Protein AF-A0A8T3QD05-F1 (afdb_monomer)

Secondary structure (DSSP, 8-state):
-HHHHHHHHHHHHHHHHHHHTT---SSPPSEEEE----EETTEE-HHHHHHHHHHHHHHHTTS-S-EEEE--PPTT-SS-HHHHHHHHHHHTT--GGGEEEE----SHHHHHHHHHHHHHHTT---EEEE-----

Radius of gyration: 17.83 Å; Cα contacts (8 Å, |Δi|>4): 206; chains: 1; bounding box: 34×34×64 Å

pLDDT: mean 82.35, std 14.17, range [36.88, 97.56]

Mean predicted aligned error: 9.8 Å

Sequence (135 aa):
MSALVVVVALGYTTFRIWQEGRQDDPRPADAIVVLGAAQYDGRPSRLFGARLDHAIALFRAGRAPRLIVTGGKAVGDRTTEADAARGYLNDHGIGDRDILSEDISRTTQESVRAVAAVMDAHGLRSALFVSDRPH

Structure (mmCIF, N/CA/C/O backbone):
data_AF-A0A8T3QD05-F1
#
_entry.id   AF-A0A8T3QD05-F1
#
loop_
_atom_site.group_PDB
_atom_site.id
_atom_site.type_symbol
_atom_site.label_atom_id
_atom_site.label_alt_id
_atom_site.label_comp_id
_atom_site.label_asym_id
_atom_site.label_entity_id
_atom_site.label_seq_id
_atom_site.pdbx_PDB_ins_code
_atom_site.Cartn_x
_atom_site.Cartn_y
_atom_site.Cartn_z
_atom_site.occupancy
_atom_site.B_iso_or_equiv
_atom_site.auth_seq_id
_atom_site.auth_comp_id
_atom_site.auth_asym_id
_atom_site.auth_atom_id
_atom_site.pdbx_PDB_model_num
ATOM 1 N N . MET A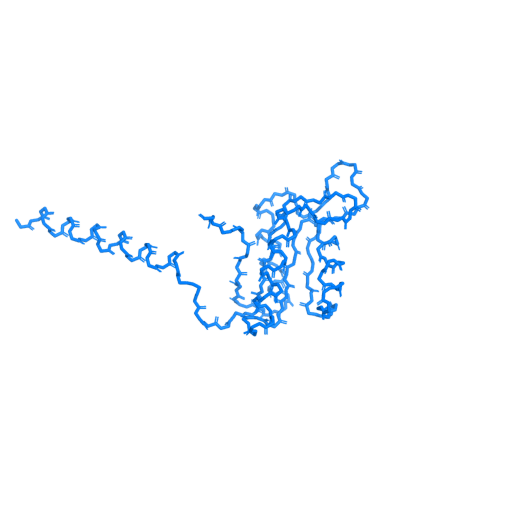 1 1 ? 19.915 -10.076 45.151 1.00 58.03 1 MET A N 1
ATOM 2 C CA . MET A 1 1 ? 18.607 -9.464 44.820 1.00 58.03 1 MET A CA 1
ATOM 3 C C . MET A 1 1 ? 18.613 -8.775 43.452 1.00 58.03 1 MET A C 1
ATOM 5 O O . MET A 1 1 ? 17.631 -8.886 42.737 1.00 58.03 1 MET A O 1
ATOM 9 N N . SER A 1 2 ? 19.720 -8.152 43.033 1.00 72.69 2 SER A N 1
ATOM 10 C CA . SER A 1 2 ? 19.814 -7.371 41.786 1.00 72.69 2 SER A CA 1
ATOM 11 C C . SER A 1 2 ? 19.763 -8.195 40.488 1.00 72.69 2 SER A C 1
ATOM 13 O O . SER A 1 2 ? 19.099 -7.793 39.542 1.00 72.69 2 SER A O 1
ATOM 15 N N . ALA A 1 3 ? 20.398 -9.373 40.442 1.00 72.00 3 ALA A N 1
ATOM 16 C CA . ALA A 1 3 ? 20.432 -10.196 39.225 1.00 72.00 3 ALA A CA 1
ATOM 17 C C . ALA A 1 3 ? 19.054 -10.773 38.845 1.00 72.00 3 ALA A C 1
ATOM 19 O O . ALA A 1 3 ? 18.693 -10.790 37.674 1.00 72.00 3 ALA A O 1
ATOM 20 N N . LEU A 1 4 ? 18.250 -11.179 39.835 1.00 77.81 4 LEU A N 1
ATOM 21 C CA . LEU A 1 4 ? 16.909 -11.727 39.606 1.00 77.81 4 LEU A CA 1
ATOM 22 C C . LEU A 1 4 ? 15.955 -10.670 39.029 1.00 77.81 4 LEU A C 1
ATOM 24 O O . LEU A 1 4 ? 15.202 -10.961 38.108 1.00 77.81 4 LEU A O 1
ATOM 28 N N . VAL A 1 5 ? 16.032 -9.432 39.527 1.00 78.69 5 VAL A N 1
ATOM 29 C CA . VAL A 1 5 ? 15.221 -8.311 39.027 1.00 78.69 5 VAL A CA 1
ATOM 30 C C . VAL A 1 5 ? 15.573 -7.987 37.575 1.00 78.69 5 VAL A C 1
ATOM 32 O O . VAL A 1 5 ? 14.675 -7.754 36.775 1.00 78.69 5 VAL A O 1
ATOM 35 N N . VAL A 1 6 ? 16.859 -8.041 37.209 1.00 78.50 6 VAL A N 1
ATOM 36 C CA . VAL A 1 6 ? 17.306 -7.820 35.824 1.00 78.50 6 VAL A CA 1
ATOM 37 C C . VAL A 1 6 ? 16.814 -8.932 34.896 1.00 78.50 6 VAL A C 1
ATOM 39 O O . VAL A 1 6 ? 16.296 -8.633 33.827 1.00 78.50 6 VAL A O 1
ATOM 42 N N . VAL A 1 7 ? 16.899 -10.202 35.303 1.00 81.88 7 VAL A N 1
ATOM 43 C CA . VAL A 1 7 ? 16.408 -11.335 34.495 1.00 81.88 7 VAL A CA 1
ATOM 44 C C . VAL A 1 7 ? 14.892 -11.266 34.296 1.00 81.88 7 VAL A C 1
ATOM 46 O O . VAL A 1 7 ? 14.412 -11.467 33.183 1.00 81.88 7 VAL A O 1
ATOM 49 N N . VAL A 1 8 ? 14.136 -10.923 35.342 1.00 82.44 8 VAL A N 1
ATOM 50 C CA . VAL A 1 8 ? 12.678 -10.749 35.251 1.00 82.44 8 VAL A CA 1
ATOM 51 C C . VAL A 1 8 ? 12.321 -9.541 34.386 1.00 82.44 8 VAL A C 1
ATOM 53 O O . VAL A 1 8 ? 11.418 -9.643 33.563 1.00 82.44 8 VAL A O 1
ATOM 56 N N . ALA A 1 9 ? 13.045 -8.426 34.509 1.00 79.12 9 ALA A N 1
ATOM 57 C CA . ALA A 1 9 ? 12.828 -7.247 33.676 1.00 79.12 9 ALA A CA 1
ATOM 58 C C . ALA A 1 9 ? 13.131 -7.529 32.197 1.00 79.12 9 ALA A C 1
ATOM 60 O O . ALA A 1 9 ? 12.327 -7.172 31.345 1.00 79.12 9 ALA A O 1
ATOM 61 N N . LEU A 1 10 ? 14.236 -8.220 31.892 1.00 82.69 10 LEU A N 1
ATOM 62 C CA . LEU A 1 10 ? 14.594 -8.619 30.527 1.00 82.69 10 LEU A CA 1
ATOM 63 C C . LEU A 1 10 ? 13.609 -9.643 29.952 1.00 82.69 10 LEU A C 1
ATOM 65 O O . LEU A 1 10 ? 13.235 -9.552 28.785 1.00 82.69 10 LEU A O 1
ATOM 69 N N . GLY A 1 11 ? 13.148 -10.596 30.765 1.00 79.94 11 GLY A N 1
ATOM 70 C CA . GLY A 1 11 ? 12.101 -11.539 30.377 1.00 79.94 11 GLY A CA 1
ATOM 71 C C . GLY A 1 11 ? 10.775 -10.832 30.102 1.00 79.94 11 GLY A C 1
ATOM 72 O O . GLY A 1 11 ? 10.132 -11.109 29.095 1.00 79.94 11 GLY A O 1
ATOM 73 N N . TYR A 1 12 ? 10.402 -9.863 30.939 1.00 80.69 12 TYR A N 1
ATOM 74 C CA . TYR A 1 12 ? 9.187 -9.067 30.782 1.00 80.69 12 TYR A CA 1
ATOM 75 C C . TYR A 1 12 ? 9.240 -8.155 29.552 1.00 80.69 12 TYR A C 1
ATOM 77 O O . TYR A 1 12 ? 8.268 -8.107 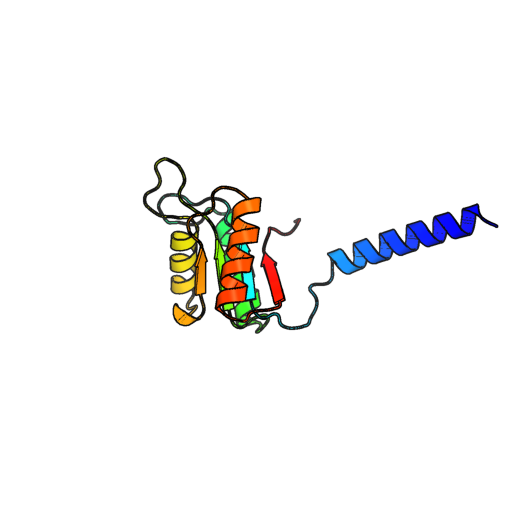28.807 1.00 80.69 12 TYR A O 1
ATOM 85 N N . THR A 1 13 ? 10.358 -7.472 29.286 1.00 75.75 13 THR A N 1
ATOM 86 C CA . THR A 1 13 ? 10.504 -6.635 28.082 1.00 75.75 13 THR A CA 1
ATOM 87 C C . THR A 1 13 ? 10.546 -7.480 26.815 1.00 75.75 13 THR A C 1
ATOM 89 O O . THR A 1 13 ? 9.878 -7.138 25.845 1.00 75.75 13 THR A O 1
ATOM 92 N N . THR A 1 14 ? 11.238 -8.622 26.831 1.00 67.12 14 THR A N 1
ATOM 93 C CA . THR A 1 14 ? 11.238 -9.575 25.707 1.00 67.12 14 THR A CA 1
ATOM 94 C C . THR A 1 14 ? 9.834 -10.122 25.457 1.00 67.12 14 THR A C 1
ATOM 96 O O . THR A 1 14 ? 9.386 -10.174 24.315 1.00 67.12 14 THR A O 1
ATOM 99 N N . PHE A 1 15 ? 9.103 -10.470 26.519 1.00 72.12 15 PHE A N 1
ATOM 100 C CA . PHE A 1 15 ? 7.721 -10.937 26.434 1.00 72.12 15 PHE A CA 1
ATOM 101 C C . PHE A 1 15 ? 6.773 -9.844 25.923 1.00 72.12 15 PHE A C 1
ATOM 103 O O . PHE A 1 15 ? 5.946 -10.115 25.060 1.00 72.12 15 PHE A O 1
ATOM 110 N N . ARG A 1 16 ? 6.936 -8.597 26.383 1.00 64.00 16 ARG A N 1
ATOM 111 C CA . ARG A 1 16 ? 6.198 -7.415 25.908 1.00 64.00 16 ARG A CA 1
ATOM 112 C C . ARG A 1 16 ? 6.438 -7.147 24.427 1.00 64.00 16 ARG A C 1
ATOM 114 O O . ARG A 1 16 ? 5.477 -6.973 23.693 1.00 64.00 16 ARG A O 1
ATOM 121 N N . ILE A 1 17 ? 7.692 -7.179 23.980 1.00 65.50 17 ILE A N 1
ATOM 122 C CA . ILE A 1 17 ? 8.059 -6.986 22.570 1.00 65.50 17 ILE A CA 1
ATOM 123 C C . ILE A 1 17 ? 7.506 -8.128 21.710 1.00 65.50 17 ILE A C 1
ATOM 125 O O . ILE A 1 17 ? 6.955 -7.888 20.639 1.00 65.50 17 ILE A O 1
ATOM 129 N N . TRP A 1 18 ? 7.598 -9.372 22.185 1.00 60.59 18 TRP A N 1
ATOM 130 C CA . TRP A 1 18 ? 7.033 -10.528 21.488 1.00 60.59 18 TRP A CA 1
ATOM 131 C C . TRP A 1 18 ? 5.500 -10.476 21.412 1.00 60.59 18 TRP A C 1
ATOM 133 O O . TRP A 1 18 ? 4.916 -10.912 20.421 1.00 60.59 18 TRP A O 1
ATOM 143 N N . GLN A 1 19 ? 4.848 -9.921 22.434 1.00 49.94 19 GLN A N 1
ATOM 144 C CA . GLN A 1 19 ? 3.402 -9.728 22.475 1.00 49.94 19 GLN A CA 1
ATOM 145 C C . GLN A 1 19 ? 2.953 -8.562 21.578 1.00 49.94 19 GLN A C 1
ATOM 147 O O . GLN A 1 19 ? 1.968 -8.701 20.859 1.00 49.94 19 GLN A O 1
ATOM 152 N N . GLU A 1 20 ? 3.685 -7.446 21.567 1.00 50.56 20 GLU A N 1
ATOM 153 C CA . GLU A 1 20 ? 3.398 -6.264 20.740 1.00 50.56 20 GLU A CA 1
ATOM 154 C C . GLU A 1 20 ? 3.685 -6.515 19.254 1.00 50.56 20 GLU A C 1
ATOM 156 O O . GLU A 1 20 ? 2.890 -6.123 18.408 1.00 50.56 20 GLU A O 1
ATOM 161 N N . GLY A 1 21 ? 4.732 -7.276 18.915 1.00 46.44 21 GLY A N 1
ATOM 162 C CA . GLY A 1 21 ? 5.005 -7.705 17.536 1.00 46.44 21 GLY A CA 1
ATOM 163 C C . GLY A 1 21 ? 3.990 -8.708 16.964 1.00 46.44 21 GLY A C 1
ATOM 164 O O . GLY A 1 21 ? 4.070 -9.051 15.787 1.00 46.44 21 GLY A O 1
ATOM 165 N N . ARG A 1 22 ? 3.049 -9.200 17.785 1.00 49.34 22 ARG A N 1
ATOM 166 C CA . ARG A 1 22 ? 1.978 -10.141 17.402 1.00 49.34 22 ARG A CA 1
ATOM 167 C C . ARG A 1 22 ? 0.573 -9.549 17.499 1.00 49.34 22 ARG A C 1
ATOM 169 O O . ARG A 1 22 ? -0.384 -10.238 17.152 1.00 49.34 22 ARG A O 1
ATOM 176 N N . GLN A 1 23 ? 0.428 -8.319 17.984 1.00 43.44 23 GLN A N 1
ATOM 177 C CA . GLN A 1 23 ? -0.865 -7.655 18.071 1.00 43.44 23 GLN A CA 1
ATOM 178 C C . GLN A 1 23 ? -0.965 -6.632 16.947 1.00 43.44 23 GLN A C 1
ATOM 180 O O . GLN A 1 23 ? -0.462 -5.518 17.057 1.00 43.44 23 GLN A O 1
ATOM 185 N N . ASP A 1 24 ? -1.654 -7.017 15.871 1.00 54.06 24 ASP A N 1
ATOM 186 C CA . ASP A 1 24 ? -2.329 -6.041 15.022 1.00 54.06 24 ASP A CA 1
ATOM 187 C C . ASP A 1 24 ? -3.209 -5.196 15.957 1.00 54.06 24 ASP A C 1
ATOM 189 O O . ASP A 1 24 ? -4.204 -5.706 16.476 1.00 54.06 24 ASP A O 1
ATOM 193 N N . ASP A 1 25 ? -2.811 -3.954 16.255 1.00 54.75 25 ASP A N 1
ATOM 194 C CA . ASP A 1 25 ? -3.582 -3.040 17.105 1.00 54.75 25 ASP A CA 1
ATOM 195 C C . ASP A 1 25 ? -5.030 -3.038 16.599 1.00 54.75 25 ASP A C 1
ATOM 197 O O . ASP A 1 25 ? -5.247 -2.598 15.473 1.00 54.75 25 ASP A O 1
ATOM 201 N N . PRO A 1 26 ? -6.028 -3.536 17.355 1.00 58.59 26 PRO A N 1
ATOM 202 C CA . PRO A 1 26 ? -7.390 -3.749 16.868 1.00 58.59 26 PRO A CA 1
ATOM 203 C C . PRO A 1 26 ? -8.134 -2.441 16.586 1.00 58.59 26 PRO A C 1
ATOM 205 O O . PRO A 1 26 ? -9.292 -2.467 16.168 1.00 58.59 26 PRO A O 1
ATOM 208 N N . ARG A 1 27 ? -7.497 -1.282 16.754 1.00 70.88 27 ARG A N 1
ATOM 209 C CA . ARG A 1 27 ? -8.065 0.004 16.360 1.00 70.88 27 ARG A CA 1
ATOM 210 C C . ARG A 1 27 ? -7.960 0.209 14.844 1.00 70.88 27 ARG A C 1
ATOM 212 O O . ARG A 1 27 ? -6.942 -0.151 14.256 1.00 70.88 27 ARG A O 1
ATOM 219 N N . PRO A 1 28 ? -9.009 0.736 14.192 1.00 83.50 28 PRO A N 1
ATOM 220 C CA . PRO A 1 28 ? -8.906 1.193 12.813 1.00 83.50 28 PRO A CA 1
ATOM 221 C C . PRO A 1 28 ? -7.836 2.283 12.686 1.00 83.50 28 PRO A C 1
ATOM 223 O O . PRO A 1 28 ? -7.709 3.127 13.574 1.00 83.50 28 PRO A O 1
ATOM 226 N N . ALA A 1 29 ? -7.090 2.260 11.587 1.00 92.25 29 ALA A N 1
ATOM 227 C CA . ALA A 1 29 ? -6.190 3.330 11.179 1.00 92.25 29 ALA A CA 1
ATOM 228 C C . ALA A 1 29 ? -6.831 4.177 10.072 1.00 92.25 29 ALA A C 1
ATOM 230 O O . ALA A 1 29 ? -7.855 3.806 9.496 1.00 92.25 29 ALA A O 1
ATOM 231 N N . ASP A 1 30 ? -6.205 5.299 9.733 1.00 95.69 30 ASP A N 1
ATOM 232 C CA . ASP A 1 30 ? -6.674 6.164 8.648 1.00 95.69 30 ASP A CA 1
ATOM 233 C C . ASP A 1 30 ? -6.283 5.615 7.264 1.00 95.69 30 ASP A C 1
ATOM 235 O O . ASP A 1 30 ? -6.980 5.866 6.279 1.00 95.69 30 ASP A O 1
ATOM 239 N N . ALA A 1 31 ? -5.200 4.832 7.184 1.00 95.75 31 ALA A N 1
ATOM 240 C CA . ALA A 1 31 ? -4.740 4.193 5.952 1.00 95.75 31 ALA A CA 1
ATOM 241 C C . ALA A 1 31 ? -4.105 2.810 6.164 1.00 95.75 31 ALA A C 1
ATOM 243 O O . ALA A 1 31 ? -3.524 2.516 7.207 1.00 95.75 31 ALA A O 1
ATOM 244 N N . ILE A 1 32 ? -4.157 1.976 5.127 1.00 95.19 32 ILE A N 1
ATOM 245 C CA . ILE A 1 32 ? -3.309 0.792 4.958 1.00 95.19 32 ILE A CA 1
ATOM 246 C C . ILE A 1 32 ? -2.232 1.142 3.930 1.00 95.19 32 ILE A C 1
ATOM 248 O O . ILE A 1 32 ? -2.553 1.466 2.790 1.00 95.19 32 ILE A O 1
ATOM 252 N N . VAL A 1 33 ? -0.964 1.087 4.325 1.00 93.62 33 VAL A N 1
ATOM 253 C CA . VAL A 1 33 ? 0.185 1.397 3.468 1.00 93.62 33 VAL A CA 1
ATOM 254 C C . VAL A 1 33 ? 0.804 0.096 2.980 1.00 93.62 33 VAL A C 1
ATOM 256 O O . VAL A 1 33 ? 1.323 -0.689 3.775 1.00 93.62 33 VAL A O 1
ATOM 259 N N . VAL A 1 34 ? 0.782 -0.124 1.671 1.00 91.88 34 VAL A N 1
ATOM 260 C CA . VAL A 1 34 ? 1.447 -1.253 1.021 1.00 91.88 34 VAL A CA 1
ATOM 261 C C . VAL A 1 34 ? 2.747 -0.753 0.419 1.00 91.88 34 VAL A C 1
ATOM 263 O O . VAL A 1 34 ? 2.748 -0.013 -0.566 1.00 91.88 34 VAL A O 1
ATOM 266 N N . LEU A 1 35 ? 3.859 -1.162 1.025 1.00 83.38 35 LEU A N 1
ATOM 267 C CA . LEU A 1 35 ? 5.171 -0.837 0.490 1.00 83.38 35 LEU A CA 1
ATOM 268 C C . LEU A 1 35 ? 5.431 -1.657 -0.775 1.00 83.38 35 LEU A C 1
ATOM 270 O O . LEU A 1 35 ? 5.222 -2.880 -0.792 1.00 83.38 35 LEU A O 1
ATOM 274 N N . GLY A 1 36 ? 5.922 -0.958 -1.795 1.00 71.31 36 GLY A N 1
ATOM 275 C CA . GLY A 1 36 ? 6.392 -1.525 -3.054 1.00 71.31 36 GLY A CA 1
ATOM 276 C C . GLY A 1 36 ? 7.407 -2.648 -2.847 1.00 71.31 36 GLY A C 1
ATOM 277 O O . GLY A 1 36 ? 8.018 -2.801 -1.781 1.00 71.31 36 GLY A O 1
ATOM 278 N N . ALA A 1 37 ? 7.546 -3.482 -3.865 1.00 70.56 37 ALA A N 1
ATOM 279 C CA . ALA A 1 37 ? 8.470 -4.604 -3.851 1.00 70.56 37 ALA A CA 1
ATOM 280 C C . ALA A 1 37 ? 9.041 -4.841 -5.245 1.00 70.56 37 ALA A C 1
ATOM 282 O O . ALA A 1 37 ? 10.178 -4.478 -5.509 1.00 70.56 37 ALA A O 1
ATOM 283 N N . ALA A 1 38 ? 8.281 -5.537 -6.086 1.00 69.69 38 ALA A N 1
ATOM 284 C CA . ALA A 1 38 ? 8.647 -5.829 -7.460 1.00 69.69 38 ALA A CA 1
ATOM 285 C C . ALA A 1 38 ? 7.373 -6.066 -8.268 1.00 69.69 38 ALA A C 1
ATOM 287 O O . ALA A 1 38 ? 6.428 -6.712 -7.788 1.00 69.69 38 ALA A O 1
ATOM 288 N N . GLN A 1 39 ? 7.384 -5.612 -9.514 1.00 75.06 39 GLN A N 1
ATOM 289 C CA . GLN A 1 39 ? 6.364 -5.877 -10.522 1.00 75.06 39 GLN A CA 1
ATOM 290 C C . GLN A 1 39 ? 7.028 -6.383 -11.812 1.00 75.06 39 GLN A C 1
ATOM 292 O O . GLN A 1 39 ? 8.218 -6.163 -12.029 1.00 75.06 39 GLN A O 1
ATOM 297 N N . TYR A 1 40 ? 6.261 -7.072 -12.653 1.00 73.69 40 TYR A N 1
ATOM 298 C CA . TYR A 1 40 ? 6.683 -7.550 -13.966 1.00 73.69 40 TYR A CA 1
ATOM 299 C C . TYR A 1 40 ? 5.641 -7.138 -15.010 1.00 73.69 40 TYR A C 1
ATOM 301 O O . TYR A 1 40 ? 4.518 -7.644 -14.998 1.00 73.69 40 TYR A O 1
ATOM 309 N N . ASP A 1 41 ? 6.008 -6.218 -15.906 1.00 74.56 41 ASP A N 1
ATOM 310 C CA . ASP A 1 41 ? 5.158 -5.723 -17.002 1.00 74.56 41 ASP A CA 1
ATOM 311 C C . ASP A 1 41 ? 3.741 -5.281 -16.577 1.00 74.56 41 ASP A C 1
ATOM 313 O O . ASP A 1 41 ? 2.741 -5.569 -17.233 1.00 74.56 41 ASP A O 1
ATOM 317 N N . GLY A 1 42 ? 3.647 -4.562 -15.460 1.00 76.31 42 GLY A N 1
ATOM 318 C CA . GLY A 1 42 ? 2.396 -4.055 -14.895 1.00 76.31 42 GLY A CA 1
ATOM 319 C C . GLY A 1 42 ? 1.616 -5.061 -14.062 1.00 76.31 42 GLY A C 1
ATOM 320 O O . GLY A 1 42 ? 0.508 -4.760 -13.627 1.00 76.31 42 GLY A O 1
ATOM 321 N N . ARG A 1 43 ? 2.187 -6.240 -13.795 1.00 82.75 43 ARG A N 1
ATOM 322 C CA . ARG A 1 43 ? 1.635 -7.202 -12.840 1.00 82.75 43 ARG A CA 1
ATOM 323 C C . ARG A 1 43 ? 2.479 -7.240 -11.573 1.00 82.75 43 ARG A C 1
ATOM 325 O O . ARG A 1 43 ? 3.685 -7.470 -11.669 1.00 82.75 43 ARG A O 1
ATOM 332 N N . PRO A 1 44 ? 1.876 -7.089 -10.384 1.00 86.12 44 PRO A N 1
ATOM 333 C CA . PRO A 1 44 ? 2.580 -7.338 -9.134 1.00 86.12 44 PRO A CA 1
ATOM 334 C C . PRO A 1 44 ? 3.261 -8.714 -9.139 1.00 86.12 44 PRO A C 1
ATOM 336 O O . PRO A 1 44 ? 2.677 -9.708 -9.578 1.00 86.12 44 PRO A O 1
ATOM 339 N N . SER A 1 45 ? 4.500 -8.789 -8.643 1.00 86.38 45 SER A N 1
ATOM 340 C CA . SER A 1 45 ? 5.159 -10.074 -8.377 1.00 86.38 45 SER A CA 1
ATOM 341 C C . SER A 1 45 ? 4.334 -10.916 -7.397 1.00 86.38 45 SER A C 1
ATOM 343 O O . SER A 1 45 ? 3.475 -10.392 -6.694 1.00 86.38 45 SER A O 1
ATOM 345 N N . ARG A 1 46 ? 4.609 -12.222 -7.278 1.00 86.44 46 ARG A N 1
ATOM 346 C CA . ARG A 1 46 ? 3.872 -13.094 -6.339 1.00 86.44 46 ARG A CA 1
ATOM 347 C C . ARG A 1 46 ? 3.881 -12.551 -4.903 1.00 86.44 46 ARG A C 1
ATOM 349 O O . ARG A 1 46 ? 2.854 -12.583 -4.235 1.00 86.44 46 ARG A O 1
ATOM 356 N N . LEU A 1 47 ? 5.032 -12.056 -4.446 1.00 85.25 47 LEU A N 1
ATOM 357 C CA . LEU A 1 47 ? 5.171 -11.478 -3.111 1.00 85.25 47 LEU A CA 1
ATOM 358 C C . LEU A 1 47 ? 4.369 -10.180 -2.987 1.00 85.25 47 LEU A C 1
ATOM 360 O O . LEU A 1 47 ? 3.638 -9.994 -2.019 1.00 85.25 47 LEU A O 1
ATOM 364 N N . PHE A 1 48 ? 4.454 -9.308 -3.994 1.00 88.06 48 PHE A N 1
ATOM 365 C CA . PHE A 1 48 ? 3.716 -8.051 -3.981 1.00 88.06 48 PHE A CA 1
ATOM 366 C C . PHE A 1 48 ? 2.197 -8.274 -4.055 1.00 88.06 48 PHE A C 1
ATOM 368 O O . PHE A 1 48 ? 1.454 -7.656 -3.301 1.00 88.06 48 PHE A O 1
ATOM 375 N N . GLY A 1 49 ? 1.743 -9.233 -4.864 1.00 90.81 49 GLY A N 1
ATOM 376 C CA . GLY A 1 49 ? 0.352 -9.685 -4.907 1.00 90.81 49 GLY A CA 1
ATOM 377 C C . GLY A 1 49 ? -0.140 -10.180 -3.547 1.00 90.81 49 GLY A C 1
ATOM 378 O O . GLY A 1 49 ? -1.171 -9.717 -3.080 1.00 90.81 49 GLY A O 1
ATOM 379 N N . ALA A 1 50 ? 0.639 -11.007 -2.842 1.00 90.31 50 ALA A N 1
ATOM 380 C CA . ALA A 1 50 ? 0.268 -11.473 -1.502 1.00 90.31 50 ALA A CA 1
ATOM 381 C C . ALA A 1 50 ? 0.123 -10.322 -0.483 1.00 90.31 50 ALA A C 1
ATOM 383 O O . ALA A 1 50 ? -0.755 -10.357 0.383 1.00 90.31 50 ALA A O 1
ATOM 384 N N . ARG A 1 51 ? 0.952 -9.274 -0.591 1.00 90.94 51 ARG A N 1
ATOM 385 C CA . ARG A 1 51 ? 0.794 -8.053 0.218 1.00 90.94 51 ARG A CA 1
ATOM 386 C C . ARG A 1 51 ? -0.489 -7.304 -0.135 1.00 90.94 51 ARG A C 1
ATOM 388 O O . ARG A 1 51 ? -1.191 -6.856 0.769 1.00 90.94 51 ARG A O 1
ATOM 395 N N . LEU A 1 52 ? -0.809 -7.185 -1.423 1.00 94.19 52 LEU A N 1
ATOM 396 C CA . LEU A 1 52 ? -2.035 -6.537 -1.891 1.00 94.19 52 LEU A CA 1
ATOM 397 C C . LEU A 1 52 ? -3.281 -7.317 -1.459 1.00 94.19 52 LEU A C 1
ATOM 399 O O . LEU A 1 52 ? -4.219 -6.707 -0.955 1.00 94.19 52 LEU A O 1
ATOM 403 N N . ASP A 1 53 ? -3.260 -8.647 -1.535 1.00 94.88 53 ASP A N 1
ATOM 404 C CA . ASP A 1 53 ? -4.315 -9.517 -1.004 1.00 94.88 53 ASP A CA 1
ATOM 405 C C . ASP A 1 53 ? -4.534 -9.282 0.492 1.00 94.88 53 ASP A C 1
ATOM 407 O O . ASP A 1 53 ? -5.668 -9.133 0.961 1.00 94.88 53 ASP A O 1
ATOM 411 N N . HIS A 1 54 ? -3.443 -9.194 1.258 1.00 93.31 54 HIS A N 1
ATOM 412 C CA . HIS A 1 54 ? -3.531 -8.899 2.681 1.00 93.31 54 HIS A CA 1
ATOM 413 C C . HIS A 1 54 ? -4.116 -7.503 2.944 1.00 93.31 54 HIS A C 1
ATOM 415 O O . HIS A 1 54 ? -4.983 -7.345 3.806 1.00 93.31 54 HIS A O 1
ATOM 421 N N . ALA A 1 55 ? -3.704 -6.501 2.167 1.00 94.00 55 ALA A N 1
ATOM 422 C CA . ALA A 1 55 ? -4.234 -5.147 2.254 1.00 94.00 55 ALA A CA 1
ATOM 423 C C . ALA A 1 55 ? -5.731 -5.081 1.901 1.00 94.00 55 ALA A C 1
ATOM 425 O O . ALA A 1 55 ? -6.495 -4.421 2.603 1.00 94.00 55 ALA A O 1
ATOM 426 N N . ILE A 1 56 ? -6.175 -5.827 0.883 1.00 96.25 56 ILE A N 1
ATOM 427 C CA . ILE A 1 56 ? -7.591 -5.974 0.516 1.00 96.25 56 ILE A CA 1
ATOM 428 C C . ILE A 1 56 ? -8.381 -6.590 1.674 1.00 96.25 56 ILE A C 1
ATOM 430 O O . ILE A 1 56 ? 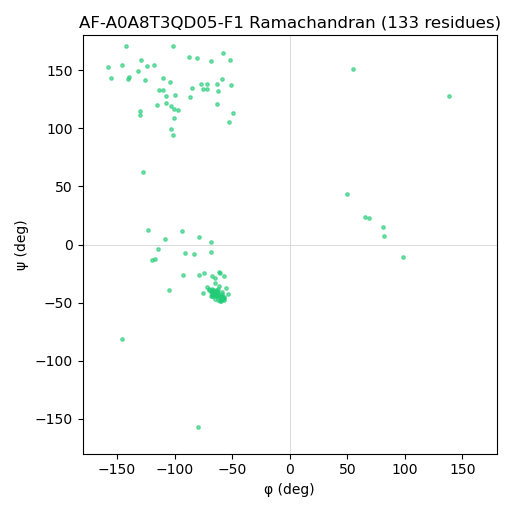-9.469 -6.110 2.000 1.00 96.25 56 ILE A O 1
ATOM 434 N N . ALA A 1 57 ? -7.847 -7.630 2.320 1.00 94.69 57 ALA A N 1
ATOM 435 C CA . ALA A 1 57 ? -8.495 -8.254 3.470 1.00 94.69 57 ALA A CA 1
ATOM 436 C C . ALA A 1 57 ? -8.658 -7.265 4.638 1.00 94.69 57 ALA A C 1
ATOM 438 O O . ALA A 1 57 ? -9.741 -7.175 5.217 1.00 94.69 57 ALA A O 1
ATOM 439 N N . LEU A 1 58 ? -7.621 -6.478 4.945 1.00 93.38 58 LEU A N 1
ATOM 440 C CA . LEU A 1 58 ? -7.677 -5.431 5.970 1.00 93.38 58 LEU A CA 1
ATOM 441 C C . LEU A 1 58 ? -8.687 -4.330 5.608 1.00 93.38 58 LEU A C 1
ATOM 443 O O . LEU A 1 58 ? -9.490 -3.930 6.452 1.00 93.38 58 LEU A O 1
ATOM 447 N N . PHE A 1 59 ? -8.697 -3.869 4.357 1.00 95.19 59 PHE A N 1
ATOM 448 C CA . PHE A 1 59 ? -9.634 -2.849 3.886 1.00 95.19 59 PHE A CA 1
ATOM 449 C C . PHE A 1 59 ? -11.086 -3.325 4.017 1.00 95.19 59 PHE A C 1
ATOM 451 O O . PHE A 1 59 ? -11.920 -2.650 4.618 1.00 95.19 59 PHE A O 1
ATOM 458 N N . ARG A 1 60 ? -11.380 -4.543 3.544 1.00 95.31 60 ARG A N 1
ATOM 459 C CA . ARG A 1 60 ? -12.718 -5.153 3.637 1.00 95.31 60 ARG A CA 1
ATOM 460 C C . ARG A 1 60 ? -13.150 -5.429 5.078 1.00 95.31 60 ARG A C 1
ATOM 462 O O . ARG A 1 60 ? -14.340 -5.386 5.369 1.00 95.31 60 ARG A O 1
ATOM 469 N N . ALA A 1 61 ? -12.202 -5.669 5.982 1.00 93.62 61 ALA A N 1
ATOM 470 C CA . ALA A 1 61 ? -12.455 -5.786 7.417 1.00 93.62 61 ALA A CA 1
ATOM 471 C C . ALA A 1 61 ? -12.629 -4.424 8.126 1.00 93.62 61 ALA A C 1
ATOM 473 O O . ALA A 1 61 ? -12.708 -4.382 9.354 1.00 93.62 61 ALA A O 1
ATOM 474 N N . GLY A 1 62 ? -12.667 -3.307 7.386 1.00 93.56 62 GLY A N 1
ATOM 475 C CA . GLY A 1 62 ? -12.871 -1.965 7.939 1.00 93.56 62 GLY A CA 1
ATOM 476 C C . GLY A 1 62 ? -11.690 -1.460 8.769 1.00 93.56 62 GLY A C 1
ATOM 477 O O . GLY A 1 62 ? -11.863 -0.613 9.643 1.00 93.56 62 GLY A O 1
ATOM 478 N N . ARG A 1 63 ? -10.486 -2.000 8.537 1.00 93.75 63 ARG A N 1
ATOM 479 C CA . ARG A 1 63 ? -9.281 -1.653 9.306 1.00 93.75 63 ARG A CA 1
ATOM 480 C C . ARG A 1 63 ? -8.725 -0.282 8.939 1.00 93.75 63 ARG A C 1
ATOM 482 O O . ARG A 1 63 ? -8.062 0.320 9.773 1.00 93.75 63 ARG A O 1
ATOM 489 N N . ALA A 1 64 ? -9.004 0.198 7.730 1.00 95.38 64 ALA A N 1
ATOM 490 C CA . ALA A 1 64 ? -8.809 1.584 7.332 1.00 95.38 64 ALA A CA 1
ATOM 491 C C . ALA A 1 64 ? -9.701 1.926 6.127 1.00 95.38 64 ALA A C 1
ATOM 493 O O . ALA A 1 64 ? -9.996 1.037 5.327 1.00 95.38 64 ALA A O 1
ATOM 494 N N . PRO A 1 65 ? -10.097 3.199 5.960 1.00 95.56 65 PRO A N 1
ATOM 495 C CA . PRO A 1 65 ? -10.896 3.647 4.823 1.00 95.56 65 PRO A CA 1
ATOM 496 C C . PRO A 1 65 ? -10.073 3.943 3.560 1.00 95.56 65 PRO A C 1
ATOM 498 O O . PRO A 1 65 ? -10.659 4.230 2.522 1.00 95.56 65 PRO A O 1
ATOM 501 N N . ARG A 1 66 ? -8.735 3.938 3.634 1.00 97.19 66 ARG A N 1
ATOM 502 C CA . ARG A 1 66 ? -7.838 4.282 2.518 1.00 97.19 66 ARG A CA 1
ATOM 503 C C . ARG A 1 66 ? -6.734 3.248 2.343 1.00 97.19 66 ARG A C 1
ATOM 505 O O . ARG A 1 66 ? -6.248 2.681 3.321 1.00 97.19 66 ARG A O 1
ATOM 512 N N . LEU A 1 67 ? -6.297 3.073 1.102 1.00 97.06 67 LEU A N 1
ATOM 513 C CA . LEU A 1 67 ? -5.104 2.323 0.723 1.00 97.06 67 LEU A CA 1
ATOM 514 C C . LEU A 1 67 ? -4.071 3.291 0.147 1.00 97.06 67 LEU A C 1
ATOM 516 O O . LEU A 1 67 ? -4.407 4.122 -0.690 1.00 97.06 67 LEU A O 1
ATOM 520 N N . ILE A 1 68 ? -2.822 3.184 0.587 1.00 95.25 68 ILE A N 1
ATOM 521 C CA . ILE A 1 68 ? -1.682 3.907 0.022 1.00 95.25 68 ILE A CA 1
ATOM 522 C C . ILE A 1 68 ? -0.742 2.866 -0.573 1.00 95.25 68 ILE A C 1
ATOM 524 O O . ILE A 1 68 ? -0.258 1.997 0.150 1.00 95.25 68 ILE A O 1
ATOM 528 N N . VAL A 1 69 ? -0.485 2.940 -1.874 1.00 93.31 69 VAL A N 1
ATOM 529 C CA . VAL A 1 69 ? 0.470 2.063 -2.566 1.00 93.31 69 VAL A CA 1
ATOM 530 C C . VAL A 1 69 ? 1.685 2.870 -2.993 1.00 93.31 69 VAL A C 1
ATOM 532 O O . VAL A 1 69 ? 1.543 3.963 -3.540 1.00 93.31 69 VAL A O 1
ATOM 535 N N . THR A 1 70 ? 2.879 2.346 -2.730 1.00 87.62 70 THR A N 1
ATOM 536 C CA . THR A 1 70 ? 4.134 3.021 -3.081 1.00 87.62 70 THR A CA 1
ATOM 537 C C . THR A 1 70 ? 4.941 2.193 -4.065 1.00 87.62 70 THR A C 1
ATOM 539 O O . THR A 1 70 ? 4.900 0.965 -4.012 1.00 87.62 70 THR A O 1
ATOM 542 N N . GLY A 1 71 ? 5.785 2.852 -4.846 1.00 82.50 71 GLY A N 1
ATOM 543 C CA . GLY A 1 71 ? 6.871 2.213 -5.578 1.00 82.50 71 GLY A CA 1
ATOM 544 C C . GLY A 1 71 ? 7.005 2.767 -6.986 1.00 82.50 71 GLY A C 1
ATOM 545 O O . GLY A 1 71 ? 6.039 2.822 -7.749 1.00 82.50 71 GLY A O 1
ATOM 546 N N . GLY A 1 72 ? 8.224 3.184 -7.317 1.00 79.50 72 GLY A N 1
ATOM 547 C CA . GLY A 1 72 ? 8.535 3.762 -8.610 1.00 79.50 72 GLY A CA 1
ATOM 548 C C . GLY A 1 72 ? 8.737 2.745 -9.727 1.00 79.50 72 GLY A C 1
ATOM 549 O O . GLY A 1 72 ? 8.235 1.623 -9.712 1.00 79.50 72 GLY A O 1
ATOM 550 N N . LYS A 1 73 ? 9.467 3.189 -10.747 1.00 79.50 73 LYS A N 1
ATOM 551 C CA . LYS A 1 73 ? 9.751 2.438 -11.971 1.00 79.50 73 LYS A CA 1
ATOM 552 C C . LYS A 1 73 ? 11.143 1.804 -11.915 1.00 79.50 73 LYS A C 1
ATOM 554 O O . LYS A 1 73 ? 12.114 2.535 -11.698 1.00 79.50 73 LYS A O 1
ATOM 559 N N . ALA A 1 74 ? 11.279 0.504 -12.184 1.00 70.38 74 ALA A N 1
ATOM 560 C CA . ALA A 1 74 ? 12.592 -0.101 -12.404 1.00 70.38 74 ALA A CA 1
ATOM 561 C C . ALA A 1 74 ? 13.085 0.146 -13.842 1.00 70.38 74 ALA A C 1
ATOM 563 O O . ALA A 1 74 ? 12.329 0.491 -14.758 1.00 70.38 74 ALA A O 1
ATOM 564 N N . VAL A 1 75 ? 14.396 0.009 -14.056 1.00 70.56 75 VAL A N 1
ATOM 565 C CA . VAL A 1 75 ? 14.998 0.190 -15.384 1.00 70.56 75 VAL A CA 1
ATOM 566 C C . VAL A 1 75 ? 14.448 -0.873 -16.337 1.00 70.56 75 VAL A C 1
ATOM 568 O O . VAL A 1 75 ? 14.635 -2.061 -16.108 1.00 70.56 75 VAL A O 1
ATOM 571 N N . GLY A 1 76 ? 13.806 -0.433 -17.421 1.00 70.44 76 GLY A N 1
ATOM 572 C CA . GLY A 1 76 ? 13.199 -1.314 -18.426 1.00 70.44 76 GLY A CA 1
ATOM 573 C C . GLY A 1 76 ? 11.691 -1.520 -18.270 1.00 70.44 76 GLY A C 1
ATOM 574 O O . GLY A 1 76 ? 11.059 -2.005 -19.204 1.00 70.44 76 GLY A O 1
ATOM 575 N N . ASP A 1 77 ? 11.096 -1.083 -17.159 1.00 74.38 77 ASP A N 1
ATOM 576 C CA . ASP A 1 77 ? 9.662 -1.246 -16.938 1.00 74.38 77 ASP A CA 1
ATOM 577 C C . ASP A 1 77 ? 8.817 -0.382 -17.881 1.00 74.38 77 ASP A C 1
ATOM 579 O O . ASP A 1 77 ? 9.242 0.658 -18.396 1.00 74.38 77 ASP A O 1
ATOM 583 N N . ARG A 1 78 ? 7.558 -0.774 -18.082 1.00 79.12 78 ARG A N 1
ATOM 584 C CA . ARG A 1 78 ? 6.568 0.044 -18.802 1.00 79.12 78 ARG A CA 1
ATOM 585 C C . ARG A 1 78 ? 5.746 0.934 -17.869 1.00 79.12 78 ARG A C 1
ATOM 587 O O . ARG A 1 78 ? 5.320 2.000 -18.300 1.00 79.12 78 ARG A O 1
ATOM 594 N N . THR A 1 79 ? 5.585 0.536 -16.610 1.00 81.94 79 THR A N 1
ATOM 595 C CA . THR A 1 79 ? 4.749 1.189 -15.588 1.00 81.94 79 THR A CA 1
ATOM 596 C C . THR A 1 79 ? 5.435 1.137 -14.219 1.00 81.94 79 THR A C 1
ATOM 598 O O . THR A 1 79 ? 6.485 0.507 -14.093 1.00 81.94 79 THR A O 1
ATOM 601 N N . THR A 1 80 ? 4.901 1.844 -13.227 1.00 85.19 80 THR A N 1
ATOM 602 C CA . THR A 1 80 ? 5.431 1.862 -11.858 1.00 85.19 80 THR A CA 1
ATOM 603 C C . THR A 1 80 ? 4.837 0.719 -11.035 1.00 85.19 80 THR A C 1
ATOM 605 O O . THR A 1 80 ? 3.804 0.142 -11.386 1.00 85.19 80 THR A O 1
ATOM 608 N N . GLU A 1 81 ? 5.476 0.371 -9.920 1.00 86.12 81 GLU A N 1
ATOM 609 C CA . GLU A 1 81 ? 4.887 -0.571 -8.963 1.00 86.12 81 GLU A CA 1
ATOM 610 C C . GLU A 1 81 ? 3.580 -0.041 -8.373 1.00 86.12 81 GLU A C 1
ATOM 612 O O . GLU A 1 81 ? 2.629 -0.807 -8.210 1.00 86.12 81 GLU A O 1
ATOM 617 N N . ALA A 1 82 ? 3.508 1.263 -8.101 1.00 88.25 82 ALA A N 1
ATOM 618 C CA . ALA A 1 82 ? 2.307 1.910 -7.592 1.00 88.25 82 ALA A CA 1
ATOM 619 C C . ALA A 1 82 ? 1.130 1.816 -8.578 1.00 88.25 82 ALA A C 1
ATOM 621 O O . ALA A 1 82 ? 0.008 1.526 -8.158 1.00 88.25 82 ALA A O 1
ATOM 622 N N 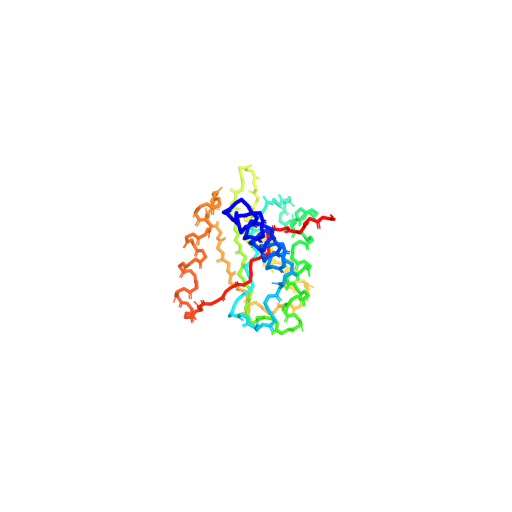. ASP A 1 83 ? 1.376 1.988 -9.878 1.00 90.50 83 ASP A N 1
ATOM 623 C CA . ASP A 1 83 ? 0.356 1.838 -10.923 1.00 90.50 83 ASP A CA 1
ATOM 624 C C . ASP A 1 83 ? -0.090 0.381 -11.078 1.00 90.50 83 ASP A C 1
ATOM 626 O O . ASP A 1 83 ? -1.290 0.100 -11.143 1.00 90.50 83 ASP A O 1
ATOM 630 N N . ALA A 1 84 ? 0.861 -0.560 -11.086 1.00 92.25 84 ALA A N 1
ATOM 631 C CA . ALA A 1 84 ? 0.565 -1.992 -11.120 1.00 92.25 84 ALA A CA 1
ATOM 632 C C . ALA A 1 84 ? -0.293 -2.411 -9.912 1.00 92.25 84 ALA A C 1
ATOM 634 O O . ALA A 1 84 ? -1.254 -3.170 -10.050 1.00 92.25 84 ALA A O 1
ATOM 635 N N . ALA A 1 85 ? 0.017 -1.879 -8.728 1.00 92.94 85 ALA A N 1
ATOM 636 C CA . ALA A 1 85 ? -0.761 -2.095 -7.515 1.00 92.94 85 ALA A CA 1
ATOM 637 C C . ALA A 1 85 ? -2.152 -1.459 -7.591 1.00 92.94 85 ALA A C 1
ATOM 639 O O . ALA A 1 85 ? -3.130 -2.102 -7.216 1.00 92.94 85 ALA A O 1
ATOM 640 N N . ARG A 1 86 ? -2.268 -0.229 -8.105 1.00 94.88 86 ARG A N 1
ATOM 641 C CA . ARG A 1 86 ? -3.558 0.447 -8.298 1.00 94.88 86 ARG A CA 1
ATOM 642 C C . ARG A 1 86 ? -4.468 -0.356 -9.226 1.00 94.88 86 ARG A C 1
ATOM 644 O O . ARG A 1 86 ? -5.612 -0.619 -8.866 1.00 94.88 86 ARG A O 1
ATOM 651 N N . GLY A 1 87 ? -3.949 -0.799 -10.373 1.00 94.31 87 GLY A N 1
ATOM 652 C CA . GLY A 1 87 ? -4.676 -1.665 -11.305 1.00 94.31 87 GLY A CA 1
ATOM 653 C C . GLY A 1 87 ? -5.138 -2.960 -10.638 1.00 94.31 87 GLY A C 1
ATOM 654 O O . GLY A 1 87 ? -6.317 -3.296 -10.690 1.00 94.31 87 GLY A O 1
ATOM 655 N N . TYR A 1 88 ? -4.240 -3.623 -9.908 1.00 95.25 88 TYR A N 1
ATOM 656 C CA . TYR A 1 88 ? -4.568 -4.837 -9.164 1.00 95.25 88 TYR A CA 1
ATOM 657 C C . TYR A 1 88 ? -5.683 -4.621 -8.126 1.00 95.25 88 TYR A C 1
ATOM 659 O O . TYR A 1 88 ? -6.605 -5.428 -8.034 1.00 95.25 88 TYR A O 1
ATOM 667 N N . LEU A 1 89 ? -5.631 -3.539 -7.345 1.00 96.69 89 LEU A N 1
ATOM 668 C CA . LEU A 1 89 ? -6.659 -3.215 -6.349 1.00 96.69 89 LEU A CA 1
ATOM 669 C C . LEU A 1 89 ? -8.017 -2.916 -7.005 1.00 96.69 89 LEU A C 1
ATOM 671 O O . LEU A 1 89 ? -9.048 -3.388 -6.518 1.00 96.69 89 LEU A O 1
ATOM 675 N N . ASN A 1 90 ? -8.014 -2.192 -8.126 1.00 97.12 90 ASN A N 1
ATOM 676 C CA . ASN A 1 90 ? -9.215 -1.914 -8.914 1.00 97.12 90 ASN A CA 1
ATOM 677 C C . ASN A 1 90 ? -9.847 -3.197 -9.467 1.00 97.12 90 ASN A C 1
ATOM 679 O O . ASN A 1 90 ? -11.058 -3.383 -9.343 1.00 97.12 90 ASN A O 1
ATOM 683 N N . ASP A 1 91 ? -9.035 -4.119 -9.991 1.00 96.75 91 ASP A N 1
ATOM 684 C CA . ASP A 1 91 ? -9.494 -5.433 -10.464 1.00 96.75 91 ASP A CA 1
ATOM 685 C C . ASP A 1 91 ? -10.144 -6.261 -9.336 1.00 96.75 91 ASP A C 1
ATOM 687 O O . ASP A 1 91 ? -11.008 -7.102 -9.587 1.00 96.75 91 ASP A O 1
ATOM 691 N N . HIS A 1 92 ? -9.787 -5.987 -8.075 1.00 97.12 92 HIS A N 1
ATOM 692 C CA . HIS A 1 92 ? -10.380 -6.597 -6.878 1.00 97.12 92 HIS A CA 1
ATOM 693 C C . HIS A 1 92 ? -11.538 -5.782 -6.270 1.00 97.12 92 HIS A C 1
ATOM 695 O O . HIS A 1 92 ? -12.010 -6.091 -5.165 1.00 97.12 92 HIS A O 1
ATOM 701 N N . GLY A 1 93 ? -12.032 -4.771 -6.988 1.00 96.75 93 GLY A N 1
ATOM 702 C CA . GLY A 1 93 ? -13.222 -3.998 -6.634 1.00 96.75 93 GLY A CA 1
ATOM 703 C C . GLY A 1 93 ? -12.994 -2.903 -5.593 1.00 96.75 93 GLY A C 1
ATOM 704 O O . GLY A 1 93 ? -13.965 -2.405 -5.024 1.00 96.75 93 GLY A O 1
ATOM 705 N N . ILE A 1 94 ? -11.742 -2.531 -5.317 1.00 97.56 94 ILE A N 1
ATOM 706 C CA . ILE A 1 94 ? -11.445 -1.334 -4.527 1.00 97.56 94 ILE A CA 1
ATOM 707 C C . ILE A 1 94 ? -11.685 -0.107 -5.409 1.00 97.56 94 ILE A C 1
ATOM 709 O O . ILE A 1 94 ? -11.279 -0.076 -6.565 1.00 97.56 94 ILE A O 1
ATOM 713 N N . GLY A 1 95 ? -12.382 0.899 -4.881 1.00 96.31 95 GLY A N 1
ATOM 714 C CA . GLY A 1 95 ? -12.667 2.114 -5.629 1.00 96.31 95 GLY A CA 1
ATOM 715 C C . GLY A 1 95 ? -11.418 2.968 -5.817 1.00 96.31 95 GLY A C 1
ATOM 716 O O . GLY A 1 95 ? -10.681 3.222 -4.871 1.00 96.31 95 GLY A O 1
ATOM 717 N N . ASP A 1 96 ? -11.252 3.526 -7.012 1.00 94.31 96 ASP A N 1
ATOM 718 C CA . ASP A 1 96 ? -10.119 4.390 -7.373 1.00 94.31 96 ASP A CA 1
ATOM 719 C C . ASP A 1 96 ? -9.979 5.622 -6.449 1.00 94.31 96 ASP A C 1
ATOM 721 O O . ASP A 1 96 ? -8.889 6.144 -6.216 1.00 94.31 96 ASP A O 1
ATOM 725 N N . ARG A 1 97 ? -11.107 6.058 -5.870 1.00 95.56 97 ARG A N 1
ATOM 726 C CA . ARG A 1 97 ? -11.177 7.133 -4.875 1.00 95.56 97 ARG A CA 1
ATOM 727 C C . ARG A 1 97 ? -10.523 6.753 -3.546 1.00 95.56 97 ARG A C 1
ATOM 729 O O . ARG A 1 97 ? -10.097 7.647 -2.832 1.00 95.56 97 ARG A O 1
ATOM 736 N N . ASP A 1 98 ? -10.480 5.469 -3.200 1.00 96.88 98 ASP A N 1
ATOM 737 C CA . ASP A 1 98 ? -9.988 4.949 -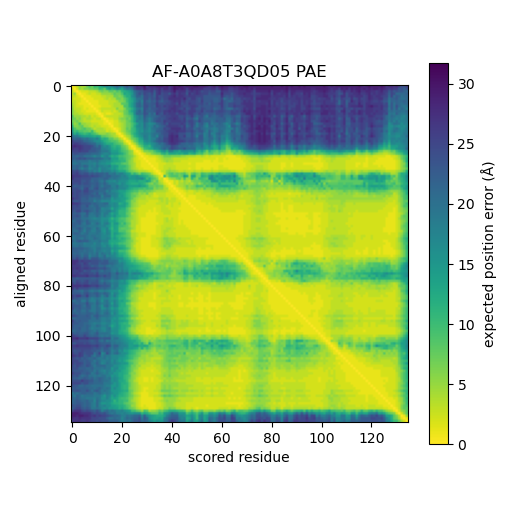1.920 1.00 96.88 98 ASP A CA 1
ATOM 738 C C . ASP A 1 98 ? -8.488 4.616 -1.972 1.00 96.88 98 ASP A C 1
ATOM 740 O O . ASP A 1 98 ? -7.887 4.329 -0.936 1.00 96.88 98 ASP A O 1
ATOM 744 N N . ILE A 1 99 ? -7.881 4.699 -3.164 1.00 96.81 99 ILE A N 1
ATOM 745 C CA . ILE A 1 99 ? -6.477 4.382 -3.432 1.00 96.81 99 ILE A CA 1
ATOM 746 C C . ILE A 1 99 ? -5.684 5.669 -3.672 1.00 96.81 99 ILE A C 1
ATOM 748 O O . ILE A 1 99 ? -5.938 6.418 -4.619 1.00 96.81 99 ILE A O 1
ATOM 752 N N . LEU A 1 100 ? -4.663 5.881 -2.850 1.00 94.44 100 LEU A N 1
ATOM 753 C CA . LEU A 1 100 ? -3.632 6.896 -3.027 1.00 94.44 100 LEU A CA 1
ATOM 754 C C . LEU A 1 100 ? -2.351 6.209 -3.516 1.00 94.44 100 LEU A C 1
ATOM 756 O O . LEU A 1 100 ? -2.006 5.125 -3.044 1.00 94.44 100 LEU A O 1
ATOM 760 N N . SER A 1 101 ? -1.646 6.831 -4.455 1.00 90.00 101 SER A N 1
ATOM 761 C CA . SER A 1 101 ? -0.468 6.244 -5.097 1.00 90.00 101 SER A CA 1
ATOM 762 C C . SER A 1 101 ? 0.733 7.175 -4.975 1.00 90.00 101 SER A C 1
ATOM 764 O O . SER A 1 101 ? 0.594 8.391 -5.091 1.00 90.00 101 SER A O 1
ATOM 766 N N . GLU A 1 102 ? 1.906 6.591 -4.752 1.00 85.69 102 GLU A N 1
ATOM 767 C CA . GLU A 1 102 ? 3.199 7.272 -4.757 1.00 85.69 102 GLU A CA 1
ATOM 768 C C . GLU A 1 102 ? 4.172 6.498 -5.651 1.00 85.69 102 GLU A C 1
ATOM 770 O O . GLU A 1 102 ? 4.510 5.354 -5.360 1.00 85.69 102 GLU A O 1
ATOM 775 N N . ASP A 1 103 ? 4.598 7.103 -6.755 1.00 80.06 103 ASP A N 1
ATOM 776 C CA . ASP A 1 103 ? 5.193 6.407 -7.9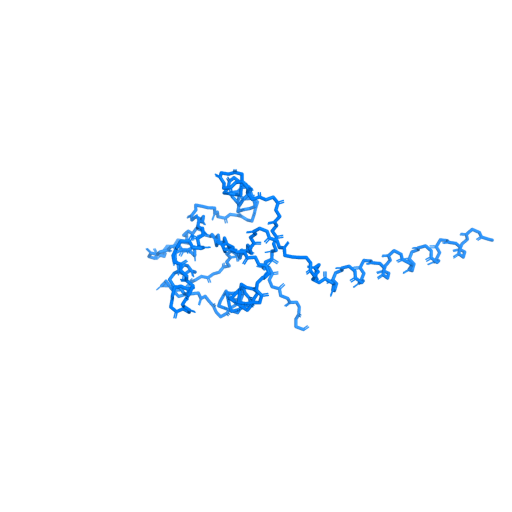01 1.00 80.06 103 ASP A CA 1
ATOM 777 C C . ASP A 1 103 ? 6.605 6.908 -8.267 1.00 80.06 103 ASP A C 1
ATOM 779 O O . ASP A 1 103 ? 7.146 6.576 -9.327 1.00 80.06 103 ASP A O 1
ATOM 783 N N . ILE A 1 104 ? 7.233 7.701 -7.392 1.00 73.19 104 ILE A N 1
ATOM 784 C CA . ILE A 1 104 ? 8.530 8.340 -7.657 1.00 73.19 104 ILE A CA 1
ATOM 785 C C . ILE A 1 104 ? 9.657 7.637 -6.896 1.00 73.19 104 ILE A C 1
ATOM 787 O O . ILE A 1 104 ? 10.761 7.473 -7.429 1.00 73.19 104 ILE A O 1
ATOM 791 N N . SER A 1 105 ? 9.391 7.227 -5.657 1.00 75.81 105 SER A N 1
ATOM 792 C CA . SER A 1 105 ? 10.399 6.719 -4.727 1.00 75.81 105 SER A CA 1
ATOM 793 C C . SER A 1 105 ? 11.061 5.430 -5.212 1.00 75.81 105 SER A C 1
ATOM 795 O O . SER A 1 105 ? 10.403 4.509 -5.703 1.00 75.81 105 SER A O 1
ATOM 797 N N . ARG A 1 106 ? 12.386 5.347 -5.039 1.00 70.75 106 ARG A N 1
ATOM 798 C CA . ARG A 1 106 ? 13.208 4.192 -5.453 1.00 70.75 106 ARG A CA 1
ATOM 799 C C . ARG A 1 106 ? 13.883 3.490 -4.285 1.00 70.75 106 ARG A C 1
ATOM 801 O O . ARG A 1 106 ? 14.430 2.403 -4.451 1.00 70.75 106 ARG A O 1
ATOM 808 N N . THR A 1 107 ? 13.877 4.113 -3.113 1.00 71.00 107 THR A N 1
ATOM 809 C CA . THR A 1 107 ? 14.436 3.550 -1.884 1.00 71.00 107 THR A CA 1
ATOM 810 C C . THR A 1 107 ? 13.386 3.516 -0.784 1.00 71.00 107 THR A C 1
ATOM 812 O O . THR A 1 107 ? 12.495 4.361 -0.732 1.00 71.00 107 THR A O 1
ATOM 815 N N . THR A 1 108 ? 13.530 2.589 0.165 1.00 71.31 108 THR A N 1
ATOM 816 C CA . THR A 1 108 ? 12.626 2.488 1.322 1.00 71.31 108 THR A CA 1
ATOM 817 C C . THR A 1 108 ? 12.532 3.803 2.104 1.00 71.31 108 THR A C 1
ATOM 819 O O . THR A 1 108 ? 11.456 4.167 2.570 1.00 71.31 108 THR A O 1
ATOM 822 N N . GLN A 1 109 ? 13.641 4.542 2.239 1.00 74.62 109 GLN A N 1
ATOM 823 C CA . GLN A 1 109 ? 13.658 5.818 2.962 1.00 74.62 109 GLN A CA 1
ATOM 824 C C . GLN A 1 109 ? 12.852 6.905 2.239 1.00 74.62 109 GLN A C 1
ATOM 826 O O . GLN A 1 109 ? 12.159 7.685 2.892 1.00 74.62 109 GLN A O 1
ATOM 831 N N . GLU A 1 110 ? 12.942 6.963 0.910 1.00 78.38 110 GLU A N 1
ATOM 832 C CA . GLU A 1 110 ? 12.128 7.868 0.095 1.00 78.38 110 GLU A CA 1
ATOM 833 C C . GLU A 1 110 ? 10.653 7.499 0.207 1.00 78.38 110 GLU A C 1
ATOM 835 O O . GLU A 1 110 ? 9.853 8.372 0.530 1.00 78.38 110 GLU A O 1
ATOM 840 N N . SER A 1 111 ? 10.316 6.210 0.086 1.00 76.38 111 SER A N 1
ATOM 841 C CA . SER A 1 111 ? 8.931 5.743 0.186 1.00 76.38 111 SER A CA 1
ATOM 842 C C . SER A 1 111 ? 8.297 6.108 1.528 1.00 76.38 111 SER A C 1
ATOM 844 O O . SER A 1 111 ? 7.172 6.590 1.558 1.00 76.38 111 SER A O 1
ATOM 846 N N . VAL A 1 112 ? 9.012 5.968 2.651 1.00 82.62 112 VAL A N 1
ATOM 847 C CA . VAL A 1 112 ? 8.482 6.369 3.970 1.00 82.62 112 VAL A CA 1
ATOM 848 C C . VAL A 1 112 ? 8.227 7.879 4.049 1.00 82.62 112 VAL A C 1
ATOM 850 O O . VAL A 1 112 ? 7.200 8.303 4.577 1.00 82.62 112 VAL A O 1
ATOM 853 N N . ARG A 1 113 ? 9.131 8.707 3.509 1.00 85.56 113 ARG A N 1
ATOM 854 C CA . ARG A 1 113 ? 8.945 10.170 3.472 1.00 85.56 113 ARG A CA 1
ATOM 855 C C . ARG A 1 113 ? 7.784 10.568 2.568 1.00 85.56 113 ARG A C 1
ATOM 857 O O . ARG A 1 113 ? 7.019 11.461 2.913 1.00 85.56 113 ARG A O 1
ATOM 864 N N . ALA A 1 114 ? 7.658 9.908 1.426 1.00 86.12 114 ALA A N 1
ATOM 865 C CA . ALA A 1 114 ? 6.615 10.189 0.463 1.00 86.12 114 ALA A CA 1
ATOM 866 C C . ALA A 1 114 ? 5.239 9.742 0.989 1.00 86.12 114 ALA A C 1
ATOM 868 O O . ALA A 1 114 ? 4.277 10.496 0.876 1.00 86.12 114 ALA A O 1
ATOM 869 N N . VAL A 1 115 ? 5.159 8.606 1.693 1.00 88.81 115 VAL A N 1
ATOM 870 C CA . VAL A 1 115 ? 3.962 8.197 2.452 1.00 88.81 115 VAL A CA 1
ATOM 871 C C . VAL A 1 115 ? 3.578 9.251 3.482 1.00 88.81 115 VAL A C 1
ATOM 873 O O . VAL A 1 115 ? 2.412 9.630 3.534 1.00 88.81 115 VAL A O 1
ATO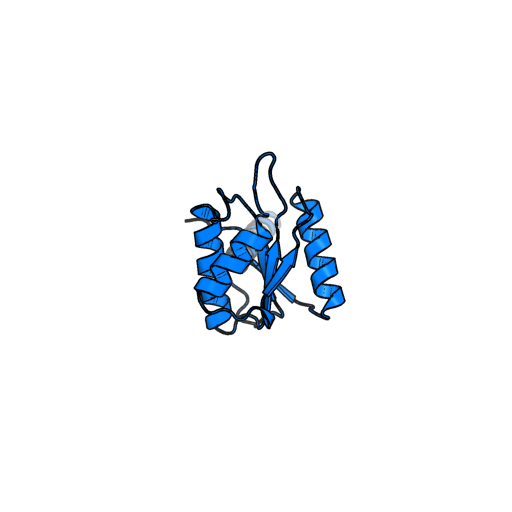M 876 N N . ALA A 1 116 ? 4.535 9.760 4.264 1.00 89.81 116 ALA A N 1
ATOM 877 C CA . ALA A 1 116 ? 4.255 10.816 5.236 1.00 89.81 116 ALA A CA 1
ATOM 878 C C . ALA A 1 116 ? 3.677 12.072 4.557 1.00 89.81 116 ALA A C 1
ATOM 880 O O . ALA A 1 116 ? 2.659 12.592 5.001 1.00 89.81 116 ALA A O 1
ATOM 881 N N . ALA A 1 117 ? 4.249 12.496 3.425 1.00 89.56 117 ALA A N 1
ATOM 882 C CA . ALA A 1 117 ? 3.736 13.631 2.658 1.00 89.56 117 ALA A CA 1
ATOM 883 C C . ALA A 1 117 ? 2.319 13.387 2.100 1.00 89.56 117 ALA A C 1
ATOM 885 O O . ALA A 1 117 ? 1.471 14.279 2.155 1.00 89.56 117 ALA A O 1
ATOM 886 N N . VAL A 1 118 ? 2.036 12.180 1.593 1.00 91.62 118 VAL A N 1
ATOM 887 C CA . VAL A 1 118 ? 0.693 11.787 1.132 1.00 91.62 118 VAL A CA 1
ATOM 888 C C . VAL A 1 118 ? -0.302 11.807 2.290 1.00 91.62 118 VAL A C 1
ATOM 890 O O . VAL A 1 118 ? -1.413 12.313 2.128 1.00 91.62 118 VAL A O 1
ATOM 893 N N . MET A 1 119 ? 0.086 11.289 3.456 1.00 93.75 119 MET A N 1
ATOM 894 C CA . MET A 1 119 ? -0.750 11.287 4.654 1.00 93.75 119 MET A CA 1
ATOM 895 C C . MET A 1 119 ? -1.068 12.708 5.125 1.00 93.75 119 MET A C 1
ATOM 897 O O . MET A 1 119 ? -2.243 13.022 5.315 1.00 93.75 119 MET A O 1
ATOM 901 N N . ASP A 1 120 ? -0.060 13.578 5.218 1.00 94.19 120 ASP A N 1
ATOM 902 C CA . ASP A 1 120 ? -0.228 14.979 5.617 1.00 94.19 120 ASP A CA 1
ATOM 903 C C . ASP A 1 120 ? -1.164 15.731 4.661 1.00 94.19 120 ASP A C 1
ATOM 905 O O . ASP A 1 120 ? -2.094 16.408 5.104 1.00 94.19 120 ASP A O 1
ATOM 909 N N . ALA A 1 121 ? -0.990 15.551 3.347 1.00 94.25 121 ALA A N 1
ATOM 910 C CA . ALA A 1 121 ? -1.834 16.180 2.329 1.00 94.25 121 ALA A CA 1
ATOM 911 C C . ALA A 1 121 ? -3.316 15.763 2.417 1.00 94.25 121 ALA A C 1
ATOM 913 O O . ALA A 1 121 ? -4.192 16.505 1.972 1.00 94.25 121 ALA A O 1
ATOM 914 N N . HIS A 1 122 ? -3.603 14.595 3.001 1.00 94.62 122 HIS A N 1
ATOM 915 C CA . HIS A 1 122 ? -4.954 14.050 3.156 1.00 94.62 122 HIS A CA 1
ATOM 916 C C . HIS A 1 122 ? -5.463 14.082 4.608 1.00 94.62 122 HIS A C 1
ATOM 918 O O . HIS A 1 122 ? -6.548 13.569 4.884 1.00 94.62 122 HIS A O 1
ATOM 924 N N . GLY A 1 123 ? -4.708 14.676 5.541 1.00 95.12 123 GLY A N 1
ATOM 925 C CA . GLY A 1 123 ? -5.074 14.749 6.960 1.00 95.12 123 GLY A CA 1
ATOM 926 C C . GLY A 1 123 ? -5.116 13.393 7.679 1.00 95.12 123 GLY A C 1
ATOM 927 O O . GLY A 1 123 ? -5.826 13.251 8.678 1.00 95.12 123 GLY A O 1
ATOM 928 N N . LEU A 1 124 ? -4.387 12.394 7.175 1.00 94.56 124 LEU A N 1
ATOM 929 C CA . LEU A 1 124 ? -4.305 11.043 7.736 1.00 94.56 124 LEU A CA 1
ATOM 930 C C . LEU A 1 124 ? -3.235 11.016 8.835 1.00 94.56 124 LEU A C 1
ATOM 932 O O . LEU A 1 124 ? -2.143 11.542 8.649 1.00 94.56 124 LEU A O 1
ATOM 936 N N . ARG A 1 125 ? -3.528 10.406 9.987 1.00 93.00 125 ARG A N 1
ATOM 937 C CA . ARG A 1 125 ? -2.664 10.469 11.183 1.00 93.00 125 ARG A CA 1
ATOM 938 C C . ARG A 1 125 ? -2.164 9.110 11.656 1.00 93.00 125 ARG A C 1
ATOM 940 O O . ARG A 1 125 ? -1.260 9.043 12.483 1.00 93.00 125 ARG A O 1
ATOM 947 N N . SER A 1 126 ? -2.743 8.031 11.147 1.00 92.50 126 SER A N 1
ATOM 948 C CA . SER A 1 126 ? -2.401 6.660 11.511 1.00 92.50 126 SER A CA 1
ATOM 949 C C . SER A 1 126 ? -2.382 5.752 10.285 1.00 92.50 126 SER A C 1
ATOM 951 O O . SER A 1 126 ? -3.187 5.911 9.367 1.00 92.50 126 SER A O 1
ATOM 953 N N . ALA A 1 127 ? -1.457 4.792 10.270 1.00 91.25 127 ALA A N 1
ATOM 954 C CA . ALA A 1 127 ? -1.294 3.861 9.163 1.00 91.25 127 ALA A CA 1
ATOM 955 C C . ALA A 1 127 ? -0.979 2.440 9.647 1.00 91.25 127 ALA A C 1
ATOM 957 O O . ALA A 1 127 ? -0.205 2.253 10.586 1.00 91.25 127 ALA A O 1
ATOM 958 N N . LEU A 1 128 ? -1.542 1.446 8.960 1.00 91.06 128 LEU A N 1
ATOM 959 C CA . LEU A 1 128 ? -1.156 0.039 9.059 1.00 91.06 128 LEU A CA 1
ATOM 960 C C . LEU A 1 128 ? -0.189 -0.282 7.921 1.00 91.06 128 LEU A C 1
ATOM 962 O O . LEU A 1 128 ? -0.577 -0.226 6.756 1.00 91.06 128 LEU A O 1
ATOM 966 N N . PHE A 1 129 ? 1.057 -0.623 8.240 1.00 89.12 129 PHE A N 1
ATOM 967 C CA . PHE A 1 129 ? 2.047 -0.990 7.229 1.00 89.12 129 PHE A CA 1
ATOM 968 C C . PHE A 1 129 ? 1.967 -2.479 6.895 1.00 89.12 129 PHE A C 1
ATOM 970 O O . PHE A 1 129 ? 2.066 -3.335 7.772 1.00 89.12 129 PHE A O 1
ATOM 977 N N . VAL A 1 130 ? 1.837 -2.782 5.606 1.00 87.69 130 VAL A N 1
ATOM 978 C CA . VAL A 1 130 ? 1.918 -4.137 5.061 1.00 87.69 130 VAL A CA 1
ATOM 979 C C . VAL A 1 130 ? 3.301 -4.312 4.435 1.00 87.69 130 VAL A C 1
ATOM 981 O O . VAL A 1 130 ? 3.538 -3.938 3.286 1.00 87.69 130 VAL A O 1
ATOM 984 N N . SER A 1 131 ? 4.233 -4.859 5.214 1.00 70.00 131 SER A N 1
ATOM 985 C CA . SER A 1 131 ? 5.629 -5.090 4.823 1.00 70.00 131 SER A CA 1
ATOM 986 C C . SER A 1 131 ? 6.028 -6.548 5.083 1.00 70.00 131 SER A C 1
ATOM 988 O O . SER A 1 131 ? 6.882 -6.810 5.918 1.00 70.00 131 SER A O 1
ATOM 990 N N . ASP A 1 132 ? 5.367 -7.487 4.399 1.00 58.97 132 ASP A N 1
ATOM 991 C CA . ASP A 1 132 ? 5.432 -8.944 4.629 1.00 58.97 132 ASP A CA 1
ATOM 992 C C . ASP A 1 132 ? 5.116 -9.412 6.063 1.00 58.97 132 ASP A C 1
ATOM 994 O O . ASP 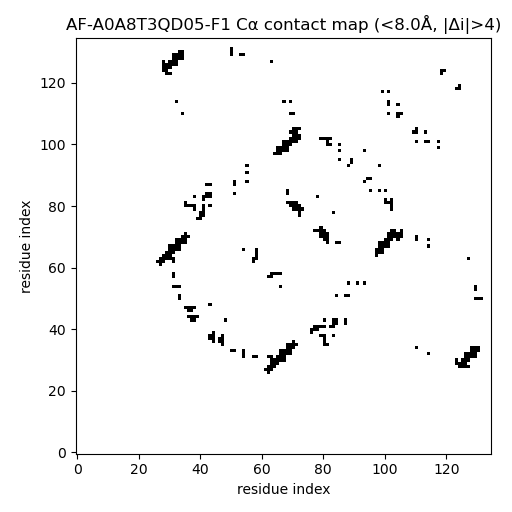A 1 132 ? 5.339 -8.732 7.061 1.00 58.97 132 ASP A O 1
ATOM 998 N N . ARG A 1 133 ? 4.582 -10.630 6.180 1.00 44.03 133 ARG A N 1
ATOM 999 C CA . ARG A 1 133 ? 4.534 -11.357 7.454 1.00 44.03 133 ARG A CA 1
ATOM 1000 C C . ARG A 1 133 ? 5.490 -12.544 7.394 1.00 44.03 133 ARG A C 1
ATOM 1002 O O . ARG A 1 133 ? 5.581 -13.163 6.332 1.00 44.03 133 ARG A O 1
ATOM 1009 N N . PRO A 1 134 ? 6.171 -12.889 8.502 1.00 36.88 134 PRO A N 1
ATOM 1010 C CA . PRO A 1 134 ? 6.884 -14.152 8.588 1.00 36.88 134 PRO A CA 1
ATOM 1011 C C . PRO A 1 134 ? 5.865 -15.289 8.467 1.00 36.88 134 PRO A C 1
ATOM 1013 O O . PRO A 1 134 ? 4.802 -15.242 9.092 1.00 36.88 134 PRO A O 1
ATOM 1016 N N . HIS A 1 135 ? 6.180 -16.257 7.613 1.00 40.41 135 HIS A N 1
ATOM 1017 C CA . HIS A 1 135 ? 5.470 -17.529 7.515 1.00 40.41 135 HIS A CA 1
ATOM 1018 C C . HIS A 1 135 ? 5.551 -18.310 8.832 1.00 40.41 135 HIS A C 1
ATOM 1020 O O . HIS A 1 135 ? 6.589 -18.186 9.527 1.00 40.41 135 HIS A O 1
#

Solvent-accessible surface area (backbone atoms only — not comparable to full-atom values): 7521 Å² total; per-residue (Å²): 119,68,68,61,53,52,53,51,49,53,51,49,52,52,49,50,52,59,51,56,78,68,49,78,70,88,65,64,31,51,23,34,35,40,64,51,82,52,56,57,88,52,38,52,30,75,69,40,42,53,44,51,54,50,50,51,54,39,40,76,68,61,38,18,80,27,38,36,31,27,20,19,63,61,95,88,55,88,50,26,36,13,55,16,47,51,54,53,43,43,78,71,69,47,54,74,88,38,51,46,74,40,56,75,34,88,46,75,70,48,40,55,54,50,50,50,53,55,27,59,78,68,74,45,87,42,67,44,78,44,77,81,76,88,130

Foldseek 3Di:
DVVVVVVVVVVVVVVVVVVVVPDPPPAAFAEAEEEFDDADQLAHDPQSVVLLVVRLVCCVVVSHQAYEYEFADDPPHPGTSQRSSLVSVVVVVDDNVRYHYYYDDHDPVVRVVVVVVVCVVVVGDGYHYRDD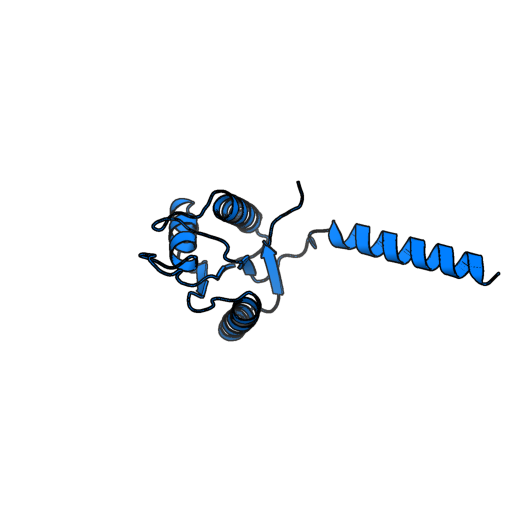DDD

Nearest PDB structures (foldseek):
  4etk-assembly3_B  TM=3.888E-01  e=4.908E-02  synthetic construct
  4etj-assembly1_A-2  TM=3.775E-01  e=1.145E-01  synthetic construct
  3o47-assembly2_B-3  TM=4.487E-01  e=3.042E-01  Homo sapiens
  4k0c-assembly1_A  TM=3.794E-01  e=2.344E-01  synthetic construct
  3mqt-assembly3_S  TM=3.754E-01  e=4.800E-01  Shewanella pealeana ATCC 700345